Protein AF-A0A836VN49-F1 (afdb_monomer_lite)

Foldseek 3Di:
DVVVVVVVVVVVVVVVVVLVVQADDLVVQLQVQLQVQLQVLLVLLAVVLVVPNQVVQVVCCVPQPQQHRDRRNSNSSSNVRSVVSNVVSNVVSVVSSVVSVVD

Radius of gyration: 21.81 Å; chains: 1; bounding box: 45×18×66 Å

Secondary structure (DSSP, 8-state):
-HHHHHHHHHHHHHHHHHHHHHS--HHHHHHHHHHHHHHHHHHHHHHHTTTSSHHHHHHHHTTSTT--SSHHHHHHHHHHHHHHHHHHHHHHHHHHHHHHHH-

pLDDT: mean 87.88, std 12.42, range [57.75, 97.81]

Structure (mmCIF, N/CA/C/O backbone):
data_AF-A0A836VN49-F1
#
_entry.id   AF-A0A836VN49-F1
#
loop_
_atom_site.group_PDB
_atom_site.id
_atom_site.type_symbol
_atom_site.label_atom_id
_atom_site.label_alt_id
_atom_site.label_comp_id
_atom_site.label_asym_id
_atom_site.label_entity_id
_atom_site.label_seq_id
_atom_site.pdbx_PDB_ins_code
_atom_site.Cartn_x
_atom_site.Cartn_y
_atom_site.Cartn_z
_atom_site.occupancy
_atom_site.B_iso_or_equiv
_atom_site.auth_seq_id
_atom_site.auth_comp_id
_atom_site.auth_asym_id
_atom_site.auth_atom_id
_atom_site.pdbx_PDB_model_num
ATOM 1 N N . MET A 1 1 ? -25.197 2.198 50.283 1.00 57.75 1 MET A N 1
ATOM 2 C CA . MET A 1 1 ? -25.938 2.231 49.000 1.00 57.75 1 MET A CA 1
ATOM 3 C C . MET A 1 1 ? -25.270 3.125 47.944 1.00 57.75 1 MET A C 1
ATOM 5 O O . MET A 1 1 ? -25.253 2.730 46.791 1.00 57.75 1 MET A O 1
ATOM 9 N N . SER A 1 2 ? -24.642 4.255 48.312 1.00 61.38 2 SER A N 1
ATOM 10 C CA . SER A 1 2 ? -23.917 5.147 47.372 1.00 61.38 2 SER A CA 1
ATOM 11 C C . SER A 1 2 ? -22.610 4.562 46.780 1.00 61.38 2 SER A C 1
ATOM 13 O O . SER A 1 2 ? -22.308 4.755 45.607 1.00 61.38 2 SER A O 1
ATOM 15 N N . SER A 1 3 ? -21.857 3.763 47.544 1.00 58.12 3 SER A N 1
ATOM 16 C CA . SER A 1 3 ? -20.536 3.239 47.143 1.00 58.12 3 SER A CA 1
ATOM 17 C C . SER A 1 3 ? -20.554 2.128 46.075 1.00 58.12 3 SER A C 1
ATOM 19 O O . SER A 1 3 ? -19.618 2.030 45.287 1.00 58.12 3 SER A O 1
ATOM 21 N N . ILE A 1 4 ? -21.619 1.322 45.993 1.00 61.59 4 ILE A N 1
ATOM 22 C CA . ILE A 1 4 ? -21.782 0.259 44.975 1.00 61.59 4 ILE A CA 1
ATOM 23 C C . ILE A 1 4 ? -22.166 0.838 43.602 1.00 61.59 4 ILE A C 1
ATOM 25 O O . ILE A 1 4 ? -21.702 0.351 42.575 1.00 61.59 4 ILE A O 1
ATOM 29 N N . LEU A 1 5 ? -22.952 1.920 43.581 1.00 60.88 5 LEU A N 1
ATOM 30 C CA . LEU A 1 5 ? -23.278 2.667 42.359 1.00 60.88 5 LEU A CA 1
ATOM 31 C C . LEU A 1 5 ? -22.044 3.364 41.765 1.00 60.88 5 LEU A C 1
ATOM 33 O O . LEU A 1 5 ? -21.887 3.410 40.547 1.00 60.88 5 LEU A O 1
ATOM 37 N N . LEU A 1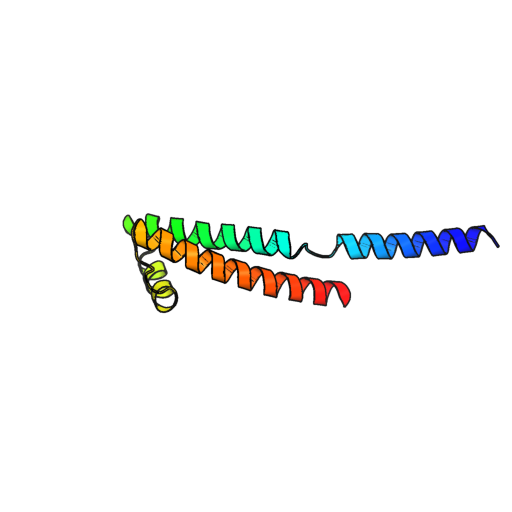 6 ? -21.149 3.865 42.622 1.00 62.94 6 LEU A N 1
ATOM 38 C CA . LEU A 1 6 ? -19.867 4.439 42.209 1.00 62.94 6 LEU A CA 1
ATOM 39 C C . LEU A 1 6 ? -18.956 3.393 41.553 1.00 62.94 6 LEU A C 1
ATOM 41 O O . LEU A 1 6 ? -18.443 3.648 40.469 1.00 62.94 6 LEU A O 1
ATOM 45 N N . LEU A 1 7 ? -18.810 2.205 42.150 1.00 62.16 7 LEU A N 1
ATOM 46 C CA . LEU A 1 7 ? -17.995 1.123 41.579 1.00 62.16 7 LEU A CA 1
ATOM 47 C C . LEU A 1 7 ? -18.556 0.610 40.242 1.00 62.16 7 LEU A C 1
ATOM 49 O O . LEU A 1 7 ? -17.802 0.468 39.284 1.00 62.16 7 LEU A O 1
ATOM 53 N N . GLY A 1 8 ? -19.879 0.441 40.131 1.00 69.69 8 GLY A N 1
ATOM 54 C CA . GLY A 1 8 ? -20.520 0.036 38.873 1.00 69.69 8 GLY A CA 1
ATOM 55 C C . GLY A 1 8 ? -20.319 1.039 37.727 1.00 69.69 8 GLY A C 1
ATOM 56 O O . GLY A 1 8 ? -20.088 0.635 36.587 1.00 69.69 8 GLY A O 1
AT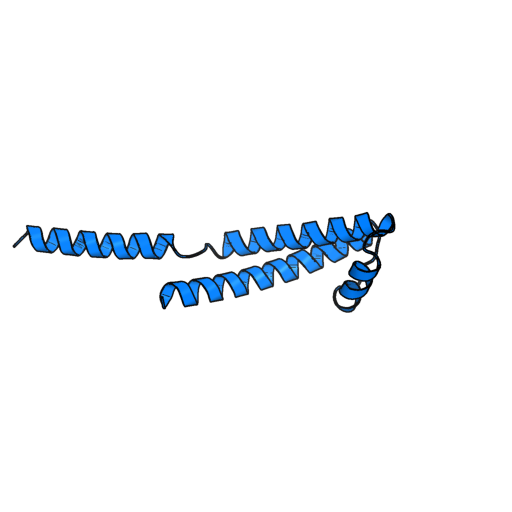OM 57 N N . ASN A 1 9 ? -20.340 2.345 38.022 1.00 72.00 9 ASN A N 1
ATOM 58 C CA . ASN A 1 9 ? -20.046 3.388 37.033 1.00 72.00 9 ASN A CA 1
ATOM 59 C C . ASN A 1 9 ? -18.570 3.402 36.612 1.00 72.00 9 ASN A C 1
ATOM 61 O O . ASN A 1 9 ? -18.271 3.658 35.445 1.00 72.00 9 ASN A O 1
ATOM 65 N N . ILE A 1 10 ? -17.650 3.112 37.535 1.00 72.00 10 ILE A N 1
ATOM 66 C CA . ILE A 1 10 ? -16.212 3.069 37.246 1.00 72.00 10 ILE A CA 1
ATOM 67 C C . ILE A 1 10 ? -15.876 1.858 36.366 1.00 72.00 10 ILE A C 1
ATOM 69 O O . ILE A 1 10 ? -15.188 2.031 35.363 1.00 72.00 10 ILE A O 1
ATOM 73 N N . ASP A 1 11 ? -16.415 0.670 36.656 1.00 75.06 11 ASP A N 1
ATOM 74 C CA . ASP A 1 11 ? -16.206 -0.535 35.836 1.00 75.06 11 ASP A CA 1
ATOM 75 C C . ASP A 1 11 ? -16.801 -0.394 34.427 1.00 75.06 11 ASP A C 1
ATOM 77 O O . ASP A 1 11 ? -16.205 -0.827 33.433 1.00 75.06 11 ASP A O 1
ATOM 81 N N . PHE A 1 12 ? -17.965 0.254 34.319 1.00 74.25 12 PHE A N 1
ATOM 82 C CA . PHE A 1 12 ? -18.580 0.570 33.033 1.00 74.25 12 PHE A CA 1
ATOM 83 C C . PHE A 1 12 ? -17.725 1.555 32.225 1.00 74.25 12 PHE A C 1
ATOM 85 O O . PHE A 1 12 ? -17.402 1.280 31.067 1.00 74.25 12 PHE A O 1
ATOM 92 N N . CYS A 1 13 ? -17.288 2.659 32.841 1.00 63.62 13 CYS A N 1
ATOM 93 C CA . CYS A 1 13 ? -16.362 3.606 32.219 1.00 63.62 13 CYS A CA 1
ATOM 94 C C . CYS A 1 13 ? -15.055 2.925 31.801 1.00 63.62 13 CYS A C 1
ATOM 96 O O . CYS A 1 13 ? -14.594 3.140 30.682 1.00 63.62 13 CYS A O 1
ATOM 98 N N . TYR A 1 14 ? -14.485 2.061 32.642 1.00 70.69 14 TYR A N 1
ATOM 99 C CA . TYR A 1 14 ? -13.245 1.355 32.334 1.00 70.69 14 TYR A CA 1
ATOM 100 C C . TYR A 1 14 ? -13.407 0.432 31.122 1.00 70.69 14 TYR A C 1
ATOM 102 O O . TYR A 1 14 ? -12.572 0.458 30.222 1.00 70.69 14 TYR A O 1
ATOM 110 N N . LYS A 1 15 ? -14.513 -0.320 31.025 1.00 66.25 15 LYS A N 1
ATOM 111 C CA . LYS A 1 15 ? -14.815 -1.145 29.843 1.00 66.25 15 LYS A CA 1
ATOM 112 C C . LYS A 1 15 ? -15.027 -0.317 28.581 1.00 66.25 15 LYS A C 1
ATOM 114 O O . LYS A 1 15 ? -14.531 -0.710 27.530 1.00 66.25 15 LYS A O 1
ATOM 119 N N . VAL A 1 16 ? -15.730 0.813 28.654 1.00 67.19 16 VAL A N 1
ATOM 120 C CA . VAL A 1 16 ? -15.940 1.687 27.486 1.00 67.19 16 VAL A CA 1
ATOM 121 C C . VAL A 1 16 ? -14.618 2.305 27.024 1.00 67.19 16 VAL A C 1
ATOM 123 O O . VAL A 1 16 ? -14.317 2.278 25.831 1.00 67.19 16 VAL A O 1
ATOM 126 N N . ILE A 1 17 ? -13.797 2.796 27.954 1.00 64.75 17 ILE A N 1
ATOM 127 C CA . ILE A 1 17 ? -12.493 3.402 27.656 1.00 64.75 17 ILE A CA 1
ATOM 128 C C . ILE A 1 17 ? -11.518 2.348 27.116 1.00 64.75 17 ILE A C 1
ATOM 130 O O . ILE A 1 17 ? -10.863 2.584 26.102 1.00 64.75 17 ILE A O 1
ATOM 134 N N . ALA A 1 18 ? -11.450 1.165 27.731 1.00 62.84 18 ALA A N 1
ATOM 135 C CA . ALA A 1 18 ? -10.608 0.066 27.263 1.00 62.84 18 ALA A CA 1
ATOM 136 C C . ALA A 1 18 ? -11.038 -0.431 25.875 1.00 62.84 18 ALA A C 1
ATOM 138 O O . ALA A 1 18 ? -10.192 -0.638 25.007 1.00 62.84 18 ALA A O 1
ATOM 139 N N . LYS A 1 19 ? -12.349 -0.541 25.624 1.00 63.00 19 LYS A N 1
ATOM 140 C CA . LYS A 1 19 ? -12.894 -0.924 24.316 1.00 63.00 19 LYS A CA 1
ATOM 141 C C . LYS A 1 19 ? -12.595 0.126 23.244 1.00 63.00 19 LYS A C 1
ATOM 143 O O . LYS A 1 19 ? -12.215 -0.234 22.138 1.00 63.00 19 LYS A O 1
ATOM 148 N N . GLY A 1 20 ? -12.687 1.414 23.580 1.00 61.41 20 GLY A N 1
ATOM 149 C CA . GLY A 1 20 ? -12.268 2.508 22.698 1.00 61.41 20 GLY A CA 1
ATOM 150 C C . GLY A 1 20 ? -10.761 2.521 22.418 1.00 61.41 20 GLY A C 1
ATOM 151 O O . GLY A 1 20 ? -10.351 2.890 21.322 1.00 61.41 20 GLY A O 1
ATOM 152 N N . LYS A 1 21 ? -9.939 2.067 23.373 1.00 60.81 21 LYS A N 1
ATOM 153 C CA . LYS A 1 21 ? -8.474 1.986 23.248 1.00 60.81 21 LYS A CA 1
ATOM 154 C C . LYS A 1 21 ? -7.993 0.821 22.371 1.00 60.81 21 LYS A C 1
ATOM 156 O O . LYS A 1 21 ? -6.903 0.903 21.819 1.00 60.81 21 LYS A O 1
ATOM 161 N N . LEU A 1 22 ? -8.786 -0.244 22.243 1.00 71.50 22 LEU A N 1
ATOM 162 C CA . LEU A 1 22 ? -8.458 -1.432 21.439 1.00 71.50 22 LEU A CA 1
ATOM 163 C C . LEU A 1 22 ? -8.778 -1.274 19.944 1.00 71.50 22 LEU A C 1
ATOM 165 O O . LEU A 1 22 ? -8.230 -2.005 19.125 1.00 71.50 22 LEU A O 1
ATOM 169 N N . MET A 1 23 ? -9.660 -0.345 19.568 1.00 82.81 23 MET A N 1
ATOM 170 C CA . MET A 1 23 ? -10.088 -0.181 18.177 1.00 82.81 23 MET A CA 1
ATOM 171 C C . MET A 1 23 ? -9.063 0.608 17.358 1.00 82.81 23 MET A C 1
ATOM 173 O O . MET A 1 23 ? -8.608 1.680 17.755 1.00 82.81 23 MET A O 1
ATOM 177 N N . VAL A 1 24 ? -8.751 0.112 16.163 1.00 89.81 24 VAL A N 1
ATOM 178 C CA . VAL A 1 24 ? -7.858 0.803 15.232 1.00 89.81 24 VAL A CA 1
ATOM 179 C C . VAL A 1 24 ? -8.586 1.985 14.598 1.00 89.81 24 VAL A C 1
ATOM 181 O O . VAL A 1 24 ? -9.732 1.880 14.145 1.00 89.81 24 VAL A O 1
ATOM 184 N N . ASN A 1 25 ? -7.894 3.123 14.515 1.00 93.31 25 ASN A N 1
ATOM 185 C CA . ASN A 1 25 ? -8.370 4.273 13.762 1.00 93.31 25 ASN A CA 1
ATOM 186 C C . ASN A 1 25 ? -8.258 3.988 12.259 1.00 93.31 25 ASN A C 1
ATOM 188 O O . ASN A 1 25 ? -7.180 4.070 11.674 1.00 93.31 25 ASN A O 1
ATOM 192 N N . ILE A 1 26 ? -9.401 3.690 11.641 1.00 94.12 26 ILE A N 1
ATOM 193 C CA . ILE A 1 26 ? -9.499 3.326 10.224 1.00 94.12 26 ILE A CA 1
ATOM 194 C C . ILE A 1 26 ? -8.910 4.416 9.322 1.00 94.12 26 ILE A C 1
ATOM 196 O O . ILE A 1 26 ? -8.216 4.097 8.367 1.00 94.12 26 ILE A O 1
ATOM 200 N N . ARG A 1 27 ? -9.130 5.704 9.624 1.00 94.00 27 ARG A N 1
ATOM 201 C CA . ARG A 1 27 ? -8.632 6.801 8.775 1.00 94.00 27 ARG A CA 1
ATOM 202 C C . ARG A 1 27 ? -7.110 6.859 8.776 1.00 94.00 27 ARG A C 1
ATOM 204 O O . ARG A 1 27 ? -6.505 6.960 7.715 1.00 94.00 27 ARG A O 1
ATOM 211 N N . ALA A 1 28 ? -6.509 6.773 9.964 1.00 95.62 28 ALA A N 1
ATOM 212 C CA . ALA A 1 28 ? -5.058 6.750 10.100 1.00 95.62 28 ALA A CA 1
ATOM 213 C C . ALA A 1 28 ? -4.468 5.526 9.388 1.00 95.62 28 ALA A C 1
ATOM 215 O O . ALA A 1 28 ? -3.537 5.669 8.606 1.00 95.62 28 ALA A O 1
ATOM 216 N N . LEU A 1 29 ? -5.073 4.350 9.582 1.00 95.81 29 LEU A N 1
ATOM 217 C CA . LEU A 1 29 ? -4.635 3.105 8.956 1.00 95.81 29 LEU A CA 1
ATOM 218 C C . LEU A 1 29 ? -4.696 3.159 7.420 1.00 95.81 29 LEU A C 1
ATOM 220 O O . LEU A 1 29 ? -3.729 2.785 6.763 1.00 95.81 29 LEU A O 1
ATOM 224 N N . VAL A 1 30 ? -5.804 3.649 6.854 1.00 97.62 30 VAL A N 1
ATOM 225 C CA . VAL A 1 30 ? -5.987 3.806 5.400 1.00 97.62 30 VAL A CA 1
ATOM 226 C C . VAL A 1 30 ? -4.910 4.710 4.812 1.00 97.62 30 VAL A C 1
ATOM 228 O O . VAL A 1 30 ? -4.288 4.350 3.818 1.00 97.62 30 VAL A O 1
ATOM 231 N N . ILE A 1 31 ? -4.659 5.864 5.436 1.00 97.25 31 ILE A N 1
ATOM 232 C CA . ILE A 1 31 ? -3.658 6.823 4.953 1.00 97.25 31 ILE A CA 1
ATOM 233 C C . ILE A 1 31 ? -2.250 6.229 5.066 1.00 97.25 31 ILE A C 1
ATOM 235 O O . ILE A 1 31 ? -1.471 6.320 4.121 1.00 97.25 31 ILE A O 1
ATOM 239 N N . SER A 1 32 ? -1.924 5.586 6.191 1.00 97.19 32 SER A N 1
ATOM 240 C CA . SER A 1 32 ? -0.616 4.959 6.387 1.00 97.19 32 SER A CA 1
ATOM 241 C C . SER A 1 32 ? -0.349 3.844 5.376 1.00 97.19 32 SER A C 1
ATOM 243 O O . SER A 1 32 ? 0.741 3.807 4.810 1.00 97.19 32 SER A O 1
ATOM 245 N N . LEU A 1 33 ? -1.325 2.969 5.109 1.00 97.12 33 LEU A N 1
ATOM 246 C CA . LEU A 1 33 ? -1.164 1.881 4.140 1.00 97.12 33 LEU A CA 1
ATOM 247 C C . LEU A 1 33 ? -1.143 2.378 2.694 1.00 97.12 33 LEU A C 1
ATOM 249 O O . LEU A 1 33 ? -0.314 1.909 1.921 1.00 97.12 33 LEU A O 1
ATOM 253 N N . ALA A 1 34 ? -1.968 3.365 2.339 1.00 97.25 34 ALA A N 1
ATOM 254 C CA . ALA A 1 34 ? -1.909 3.993 1.021 1.00 97.25 34 ALA A CA 1
ATOM 255 C C . ALA A 1 34 ? -0.521 4.599 0.750 1.00 97.25 34 ALA A C 1
ATOM 257 O O . ALA A 1 34 ? 0.074 4.356 -0.297 1.00 97.25 34 ALA A O 1
ATOM 258 N N . ILE A 1 35 ? 0.035 5.343 1.713 1.00 97.81 35 ILE A N 1
ATOM 259 C CA . ILE A 1 35 ? 1.366 5.946 1.564 1.00 97.81 35 ILE A CA 1
ATOM 260 C C . ILE A 1 35 ? 2.448 4.867 1.508 1.00 97.81 35 ILE A C 1
ATOM 262 O O . ILE A 1 35 ? 3.316 4.935 0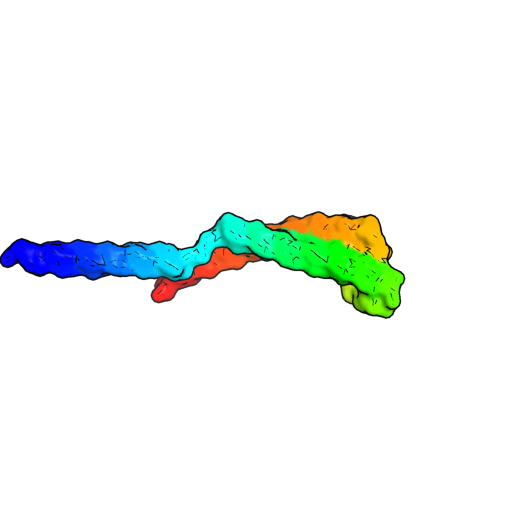.643 1.00 97.81 35 ILE A O 1
ATOM 266 N N . LEU A 1 36 ? 2.406 3.873 2.399 1.00 97.75 36 LEU A N 1
ATOM 267 C CA . LEU A 1 36 ? 3.420 2.821 2.458 1.00 97.75 36 LEU A CA 1
ATOM 268 C C . LEU A 1 36 ? 3.448 1.991 1.168 1.00 97.75 36 LEU A C 1
ATOM 270 O O . LEU A 1 36 ? 4.509 1.835 0.564 1.00 97.75 36 LEU A O 1
ATOM 274 N N . CYS A 1 37 ? 2.288 1.500 0.722 1.00 96.62 37 CYS A N 1
ATOM 275 C CA . CYS A 1 37 ? 2.175 0.712 -0.503 1.00 96.62 37 CYS A CA 1
ATOM 276 C C . CYS A 1 37 ? 2.511 1.558 -1.736 1.00 96.62 37 CYS A C 1
ATOM 278 O O . CYS A 1 37 ? 3.325 1.133 -2.555 1.00 96.62 37 CYS A O 1
ATOM 280 N N . GLY A 1 38 ? 1.987 2.781 -1.841 1.00 96.94 38 GLY A N 1
ATOM 281 C CA . GLY A 1 38 ? 2.312 3.681 -2.948 1.00 96.94 38 GLY A CA 1
ATOM 282 C C . GLY A 1 38 ? 3.806 4.001 -3.028 1.00 96.94 38 GLY A C 1
ATOM 283 O O . GLY A 1 38 ? 4.423 3.828 -4.077 1.00 96.94 38 GLY A O 1
ATOM 284 N N . ALA A 1 39 ? 4.431 4.378 -1.911 1.00 97.50 39 ALA A N 1
ATOM 285 C CA . ALA A 1 39 ? 5.868 4.639 -1.865 1.00 97.50 39 ALA A CA 1
ATOM 286 C C . ALA A 1 39 ? 6.682 3.396 -2.252 1.00 97.50 39 ALA A C 1
ATOM 288 O O . ALA A 1 39 ? 7.622 3.501 -3.038 1.00 97.50 39 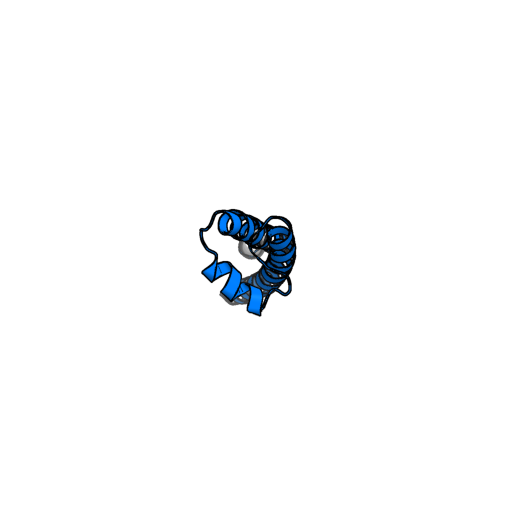ALA A O 1
ATOM 289 N N . SER A 1 40 ? 6.295 2.214 -1.760 1.00 96.00 40 SER A N 1
ATOM 290 C CA . SER A 1 40 ? 6.986 0.964 -2.090 1.00 96.00 40 SER A CA 1
ATOM 291 C C . SER A 1 40 ? 6.980 0.666 -3.595 1.00 96.00 40 SER A C 1
ATOM 293 O O . SER A 1 40 ? 8.012 0.276 -4.135 1.00 96.00 40 SER A O 1
ATOM 295 N N . MET A 1 41 ? 5.873 0.942 -4.296 1.00 95.88 41 MET A N 1
ATOM 296 C CA . MET A 1 41 ? 5.754 0.721 -5.743 1.00 95.88 41 MET A CA 1
ATOM 297 C C . MET A 1 41 ? 6.559 1.730 -6.566 1.00 95.88 41 MET A C 1
ATOM 299 O O . MET A 1 41 ? 7.125 1.360 -7.599 1.00 95.88 41 MET A O 1
ATOM 303 N N . ILE A 1 42 ? 6.671 2.977 -6.089 1.00 96.44 42 ILE A N 1
ATOM 304 C CA . ILE A 1 42 ? 7.555 3.991 -6.685 1.00 96.44 42 ILE A CA 1
ATOM 305 C C . ILE A 1 42 ? 9.004 3.522 -6.604 1.00 96.44 42 ILE A C 1
ATOM 307 O O . ILE A 1 42 ? 9.684 3.447 -7.628 1.00 96.44 42 ILE A O 1
ATOM 311 N N . PHE A 1 43 ? 9.463 3.161 -5.401 1.00 96.19 43 PHE A N 1
ATOM 312 C CA . PHE A 1 43 ? 10.834 2.700 -5.203 1.00 96.19 43 PHE A CA 1
ATOM 313 C C . PHE A 1 43 ? 11.123 1.434 -6.002 1.00 96.19 43 PHE A C 1
ATOM 315 O O . PHE A 1 43 ? 12.164 1.361 -6.646 1.00 96.19 43 PHE A O 1
ATOM 322 N N . LEU A 1 44 ? 10.199 0.474 -6.030 1.00 95.38 44 LEU A N 1
ATOM 323 C CA . LEU A 1 44 ? 10.373 -0.755 -6.795 1.00 95.38 44 LEU A CA 1
ATOM 324 C C . LEU A 1 44 ? 10.486 -0.479 -8.304 1.00 95.38 44 LEU A C 1
ATOM 326 O O . LEU A 1 44 ? 11.380 -1.016 -8.950 1.00 95.38 44 LEU A O 1
ATOM 330 N N . GLY A 1 45 ? 9.663 0.422 -8.853 1.00 94.94 45 GLY A N 1
ATOM 331 C CA . GLY A 1 45 ? 9.744 0.814 -10.265 1.00 94.94 45 GLY A CA 1
ATOM 332 C C . GLY A 1 45 ? 11.050 1.537 -10.611 1.00 94.94 45 GLY A C 1
ATOM 333 O O . GLY A 1 45 ? 11.613 1.341 -11.688 1.00 94.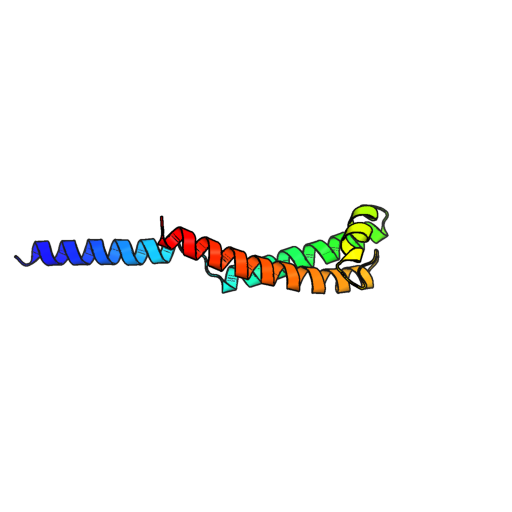94 45 GLY A O 1
ATOM 334 N N . TRP A 1 46 ? 11.576 2.348 -9.689 1.00 95.94 46 TRP A N 1
ATOM 335 C CA . TRP A 1 46 ? 12.847 3.052 -9.878 1.00 95.94 46 TRP A CA 1
ATOM 336 C C . TRP A 1 46 ? 14.057 2.135 -9.733 1.00 95.94 46 TRP A C 1
ATOM 338 O O . TRP A 1 46 ? 14.987 2.240 -10.524 1.00 95.94 46 TRP A O 1
ATOM 348 N N . ILE A 1 47 ? 14.048 1.223 -8.762 1.00 95.75 47 ILE A N 1
ATOM 349 C CA . ILE A 1 47 ? 15.128 0.249 -8.576 1.00 95.75 47 ILE A CA 1
ATOM 350 C C . ILE A 1 47 ? 15.154 -0.741 -9.751 1.00 95.75 47 ILE A C 1
ATOM 352 O O . ILE A 1 47 ? 16.234 -1.062 -10.248 1.00 95.75 47 ILE A O 1
ATOM 356 N N . ALA A 1 48 ? 13.988 -1.134 -10.274 1.00 94.81 48 ALA A N 1
ATOM 357 C CA . ALA A 1 48 ? 13.893 -1.956 -11.481 1.00 94.81 48 ALA A CA 1
ATOM 358 C C . ALA A 1 48 ? 14.536 -1.299 -12.704 1.00 94.81 48 ALA A C 1
ATOM 360 O O . ALA A 1 48 ? 15.086 -2.002 -13.545 1.00 94.81 48 ALA A O 1
ATOM 361 N N . ALA A 1 49 ? 14.574 0.036 -12.770 1.00 92.62 49 ALA A N 1
ATOM 362 C CA . ALA A 1 49 ? 15.287 0.746 -13.832 1.00 92.62 49 ALA A CA 1
ATOM 363 C C . ALA A 1 49 ? 16.810 0.504 -13.813 1.00 92.62 49 ALA A C 1
ATOM 365 O O . ALA A 1 49 ? 17.468 0.670 -14.836 1.00 92.62 49 ALA A O 1
ATOM 366 N N . TYR A 1 50 ? 17.368 0.105 -12.665 1.00 93.69 50 TYR A N 1
ATOM 367 C CA . TYR A 1 50 ? 18.778 -0.259 -12.496 1.00 93.69 50 TYR A CA 1
ATOM 368 C C . TYR A 1 50 ? 19.019 -1.777 -12.591 1.00 93.69 50 TYR A C 1
ATOM 370 O O . TYR A 1 50 ? 20.108 -2.245 -12.263 1.00 93.69 50 TYR A O 1
ATOM 378 N N . GLY A 1 51 ? 18.022 -2.550 -13.041 1.00 91.06 51 GLY A N 1
ATOM 379 C CA . GLY A 1 51 ? 18.150 -3.986 -13.302 1.00 91.06 51 GLY A CA 1
ATOM 380 C C . GLY A 1 51 ? 17.840 -4.900 -12.113 1.00 91.06 51 GLY A C 1
ATOM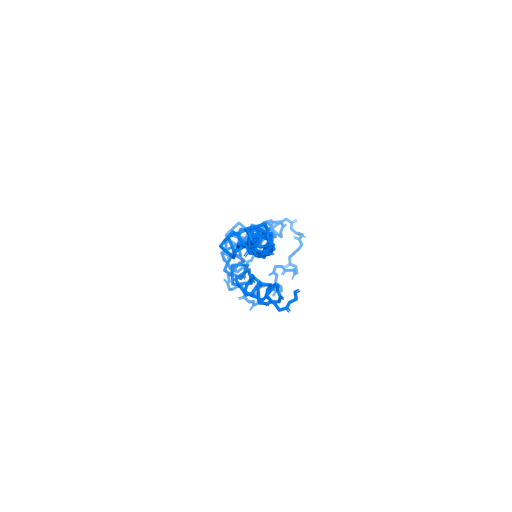 381 O O . GLY A 1 51 ? 18.177 -6.080 -12.159 1.00 91.06 51 GLY A O 1
ATOM 382 N N . TRP A 1 52 ? 17.211 -4.398 -11.042 1.00 94.00 52 TRP A N 1
ATOM 383 C CA . TRP A 1 52 ? 16.810 -5.225 -9.896 1.00 94.00 52 TRP A CA 1
ATOM 384 C C . TRP A 1 52 ? 15.298 -5.201 -9.663 1.00 94.00 52 TRP A C 1
ATOM 386 O O . TRP A 1 52 ? 14.712 -4.143 -9.461 1.00 94.00 52 TRP A O 1
ATOM 396 N N . GLY A 1 53 ? 14.665 -6.376 -9.633 1.00 91.06 53 GLY A N 1
ATOM 397 C CA . GLY A 1 53 ? 13.221 -6.497 -9.390 1.00 91.06 53 GLY A CA 1
ATOM 398 C C . GLY A 1 53 ? 12.348 -6.302 -10.634 1.00 91.06 53 GLY A C 1
ATOM 399 O O . GLY A 1 53 ? 11.140 -6.121 -10.503 1.00 91.06 53 GLY A O 1
ATOM 400 N N . GLU A 1 54 ? 12.933 -6.366 -11.832 1.00 93.31 54 GLU A N 1
ATOM 401 C CA . GLU A 1 54 ? 12.218 -6.206 -13.104 1.00 93.31 54 GLU A CA 1
ATOM 402 C C . GLU A 1 54 ? 11.104 -7.250 -13.281 1.00 93.31 54 GLU A C 1
ATOM 404 O O . GLU A 1 54 ? 9.976 -6.894 -13.612 1.00 93.31 54 GLU A O 1
ATOM 409 N N . ASP A 1 55 ? 11.366 -8.513 -12.932 1.00 95.12 55 ASP A N 1
ATOM 410 C CA . ASP A 1 55 ? 10.358 -9.583 -12.956 1.00 95.12 55 ASP A CA 1
ATOM 411 C C . ASP A 1 55 ? 9.169 -9.295 -12.028 1.00 95.12 55 ASP A C 1
ATOM 413 O O . ASP A 1 55 ? 8.023 -9.599 -12.361 1.00 95.12 55 ASP A O 1
ATOM 417 N N . ILE A 1 56 ? 9.421 -8.666 -10.875 1.00 93.94 56 ILE A N 1
ATOM 418 C CA . ILE A 1 56 ? 8.367 -8.289 -9.925 1.00 93.94 56 ILE A CA 1
ATOM 419 C C . ILE A 1 56 ? 7.517 -7.166 -10.523 1.00 93.94 56 ILE A C 1
ATOM 421 O O . ILE A 1 56 ? 6.290 -7.241 -10.501 1.00 93.94 56 ILE A O 1
ATOM 425 N N . VAL A 1 57 ? 8.158 -6.146 -11.099 1.00 94.69 57 VAL A N 1
ATOM 426 C CA . VAL A 1 57 ? 7.462 -5.046 -11.777 1.00 94.69 57 VAL A CA 1
ATOM 427 C C . VAL A 1 57 ? 6.626 -5.565 -12.947 1.00 94.69 57 VAL A C 1
ATOM 429 O O . VAL A 1 57 ? 5.474 -5.162 -13.086 1.00 94.69 57 VAL A O 1
ATOM 432 N N . ASN A 1 58 ? 7.155 -6.509 -13.726 1.00 93.75 58 ASN A N 1
ATOM 433 C CA . ASN A 1 58 ? 6.454 -7.137 -14.847 1.00 93.75 58 ASN A CA 1
ATOM 434 C C . ASN A 1 58 ? 5.268 -8.004 -14.400 1.00 93.75 58 ASN A C 1
ATOM 436 O O . ASN A 1 58 ? 4.232 -8.030 -15.060 1.00 93.75 58 ASN A O 1
ATOM 440 N N . ALA A 1 59 ? 5.377 -8.696 -13.265 1.00 95.62 59 ALA A N 1
ATOM 441 C CA . ALA A 1 59 ? 4.245 -9.422 -12.700 1.00 95.62 59 ALA A CA 1
ATOM 442 C C . ALA A 1 59 ? 3.137 -8.456 -12.248 1.00 95.62 59 ALA A C 1
ATOM 444 O O . ALA A 1 59 ? 1.963 -8.664 -12.555 1.00 95.62 59 ALA A O 1
ATOM 445 N N . ILE A 1 60 ? 3.504 -7.370 -11.561 1.00 94.69 60 ILE A N 1
ATOM 446 C CA . ILE A 1 60 ? 2.554 -6.372 -11.050 1.00 94.69 60 ILE A CA 1
ATOM 447 C C . ILE A 1 60 ? 1.923 -5.561 -12.190 1.00 94.69 60 ILE A C 1
ATOM 449 O O . ILE A 1 60 ? 0.741 -5.226 -12.112 1.00 94.69 60 ILE A O 1
ATOM 453 N N . SER A 1 61 ? 2.655 -5.281 -13.272 1.00 93.75 61 SER A N 1
ATOM 454 C CA . SER A 1 61 ? 2.147 -4.514 -14.419 1.00 93.75 61 SER A CA 1
ATOM 455 C C . SER A 1 61 ? 0.989 -5.194 -15.154 1.00 93.75 61 SER A C 1
ATOM 457 O O . SER A 1 61 ? 0.213 -4.515 -15.826 1.00 93.75 61 SER A O 1
ATOM 459 N N . SER A 1 62 ? 0.798 -6.506 -14.960 1.00 94.25 62 SER A N 1
ATOM 460 C CA . SER A 1 62 ? -0.395 -7.225 -15.431 1.00 94.25 62 SER A CA 1
ATOM 461 C C . SER A 1 62 ? -1.700 -6.712 -14.802 1.00 94.25 62 SER A C 1
ATOM 463 O O . SER A 1 62 ? -2.763 -6.826 -15.410 1.00 94.25 62 SER A O 1
ATOM 465 N N . VAL A 1 63 ? -1.616 -6.121 -13.606 1.00 93.75 63 VAL A N 1
ATOM 466 C CA . VAL A 1 63 ? -2.744 -5.528 -12.874 1.00 93.75 63 VAL A CA 1
ATOM 467 C C . VAL A 1 63 ? -2.643 -4.002 -12.878 1.00 93.75 63 VAL A C 1
ATOM 469 O O . VAL A 1 63 ? -3.644 -3.309 -13.056 1.00 93.75 63 VAL A O 1
ATOM 472 N N . TYR A 1 64 ? -1.438 -3.460 -12.690 1.00 93.25 64 TYR A N 1
ATOM 473 C CA . TYR A 1 64 ? -1.194 -2.021 -12.629 1.00 93.25 64 TYR A CA 1
ATOM 474 C C . TYR A 1 64 ? -0.887 -1.495 -14.028 1.00 93.25 64 TYR A C 1
ATOM 476 O O . TYR A 1 64 ? 0.262 -1.446 -14.470 1.00 93.25 64 TYR A O 1
ATOM 484 N N . ILE A 1 65 ? -1.941 -1.089 -14.732 1.00 93.81 65 ILE A N 1
ATOM 485 C CA . ILE A 1 65 ? -1.849 -0.602 -16.109 1.00 93.81 65 ILE A CA 1
ATOM 486 C C . ILE A 1 65 ? -0.926 0.622 -16.161 1.00 93.81 65 ILE A C 1
ATOM 488 O O . ILE A 1 65 ? -1.162 1.622 -15.478 1.00 93.81 65 ILE A O 1
ATOM 492 N N . GLY A 1 66 ? 0.116 0.537 -16.993 1.00 89.94 66 GLY A N 1
ATOM 493 C CA . GLY A 1 66 ? 1.131 1.582 -17.145 1.00 89.94 66 GLY A CA 1
ATOM 494 C C . GLY A 1 66 ? 2.268 1.518 -16.121 1.00 89.94 66 GLY A C 1
ATOM 495 O O . GLY A 1 66 ? 3.132 2.392 -16.133 1.00 89.94 66 GLY A O 1
ATOM 496 N N . TYR A 1 67 ? 2.296 0.501 -15.252 1.00 93.38 67 TYR A N 1
ATOM 497 C CA . TYR A 1 67 ? 3.451 0.239 -14.405 1.00 93.38 67 TYR A CA 1
ATOM 498 C C . TYR A 1 67 ? 4.579 -0.380 -15.226 1.00 93.38 67 TYR A C 1
ATOM 500 O O . TYR A 1 67 ? 4.398 -1.384 -15.912 1.00 93.38 67 TYR A O 1
ATOM 508 N N . SER A 1 68 ? 5.753 0.233 -15.162 1.00 93.56 68 SER A N 1
ATOM 509 C CA . SER A 1 68 ? 6.954 -0.244 -15.835 1.00 93.56 68 SER A CA 1
ATOM 510 C C . SER A 1 68 ? 8.188 0.152 -15.028 1.00 93.56 68 SER A C 1
ATOM 512 O O . SER A 1 68 ? 8.114 1.071 -14.200 1.00 93.56 68 SER A O 1
ATOM 514 N N . PRO A 1 69 ? 9.345 -0.476 -15.286 1.00 94.44 69 PRO A N 1
ATOM 515 C CA . PRO A 1 69 ? 10.614 0.034 -14.792 1.00 94.44 69 PRO A CA 1
ATOM 516 C C . PRO A 1 69 ? 10.837 1.472 -15.284 1.00 94.44 69 PRO A C 1
ATOM 518 O O . PRO A 1 69 ? 10.504 1.811 -16.424 1.00 94.44 69 PRO A O 1
ATOM 521 N N . GLY A 1 70 ? 11.381 2.332 -14.424 1.00 93.06 70 GLY A N 1
ATOM 522 C CA . GLY A 1 70 ? 11.690 3.728 -14.745 1.00 93.06 70 GLY A CA 1
ATOM 523 C C . GLY A 1 70 ? 10.922 4.756 -13.917 1.00 93.06 70 GLY A C 1
ATOM 524 O O . GLY A 1 70 ? 10.060 4.432 -13.102 1.00 93.06 70 GLY A O 1
ATOM 525 N N . PHE A 1 71 ? 11.246 6.036 -14.130 1.00 92.06 71 PHE A N 1
ATOM 526 C CA . PHE A 1 71 ? 10.732 7.134 -13.305 1.00 92.06 71 PHE A CA 1
ATOM 527 C C . PHE A 1 71 ? 9.206 7.294 -13.402 1.00 92.06 71 PHE A C 1
ATOM 529 O O . PHE A 1 71 ? 8.517 7.267 -12.381 1.00 92.06 71 PHE A O 1
ATOM 536 N N . LEU A 1 72 ? 8.683 7.411 -14.631 1.00 93.44 72 LEU A N 1
ATOM 537 C CA . LEU A 1 72 ? 7.248 7.570 -14.899 1.00 93.44 72 LEU A CA 1
ATOM 538 C C . LEU A 1 72 ? 6.451 6.320 -14.518 1.00 93.44 72 LEU A C 1
ATOM 540 O O . LEU A 1 72 ? 5.405 6.439 -13.884 1.00 93.44 72 LEU A O 1
ATOM 544 N N . GLY A 1 73 ? 6.976 5.136 -14.850 1.00 91.38 73 GLY A N 1
ATOM 545 C CA . GLY A 1 73 ? 6.369 3.867 -14.463 1.00 91.38 73 GLY A CA 1
ATOM 546 C C . GLY A 1 73 ? 6.260 3.745 -12.943 1.00 91.38 73 GLY A C 1
ATOM 547 O O . GLY A 1 73 ? 5.177 3.471 -12.437 1.00 91.38 73 GLY A O 1
ATOM 548 N N . GLY A 1 74 ? 7.316 4.091 -12.199 1.00 93.31 74 GLY A N 1
ATOM 549 C CA . GLY A 1 74 ? 7.291 4.162 -10.735 1.00 93.31 74 GLY A CA 1
ATOM 550 C C . GLY A 1 74 ? 6.174 5.053 -10.181 1.00 93.31 74 GLY A C 1
ATOM 551 O O . GLY A 1 74 ? 5.454 4.627 -9.283 1.00 93.31 74 GLY A O 1
ATOM 552 N N . LEU A 1 75 ? 5.963 6.252 -10.737 1.00 96.25 75 LEU A N 1
ATOM 553 C CA . LEU A 1 75 ? 4.881 7.149 -10.296 1.00 96.25 75 LEU A CA 1
ATOM 554 C C . LEU A 1 75 ? 3.484 6.567 -10.558 1.00 96.25 75 LEU A C 1
ATOM 556 O O . LEU A 1 75 ? 2.613 6.660 -9.692 1.00 96.25 75 LEU A O 1
ATOM 560 N N . ILE A 1 76 ? 3.278 5.936 -11.718 1.00 95.56 76 ILE A N 1
ATOM 561 C CA . ILE A 1 76 ? 2.014 5.263 -12.059 1.00 95.56 76 ILE A CA 1
ATOM 562 C C . ILE A 1 76 ? 1.771 4.084 -11.109 1.00 95.56 76 ILE A C 1
ATOM 564 O O . ILE A 1 76 ? 0.682 3.951 -10.550 1.00 95.56 76 ILE A O 1
ATOM 568 N N . GLY A 1 77 ? 2.801 3.274 -10.858 1.00 94.62 77 GLY A N 1
ATOM 569 C CA . GLY A 1 77 ? 2.749 2.187 -9.881 1.00 94.62 77 GLY A CA 1
ATOM 570 C C . GLY A 1 77 ? 2.469 2.683 -8.467 1.00 94.62 77 GLY A C 1
ATOM 571 O O . GLY A 1 77 ? 1.709 2.058 -7.737 1.00 94.62 77 GLY A O 1
ATOM 572 N N . GLY A 1 78 ? 3.018 3.838 -8.092 1.00 96.06 78 GLY A N 1
ATOM 573 C CA . GLY A 1 78 ? 2.743 4.490 -6.817 1.00 96.06 78 GLY A CA 1
ATOM 574 C C . GLY A 1 78 ? 1.288 4.890 -6.640 1.00 96.06 78 GLY A C 1
ATOM 575 O O . GLY A 1 78 ? 0.721 4.689 -5.568 1.00 96.06 78 GLY A O 1
ATOM 576 N N . PHE A 1 79 ? 0.665 5.417 -7.693 1.00 97.00 79 PHE A N 1
ATOM 577 C CA . PHE A 1 79 ? -0.751 5.764 -7.668 1.00 97.00 79 PHE A CA 1
ATOM 578 C C . PHE A 1 79 ? -1.629 4.520 -7.488 1.00 97.00 79 PHE A C 1
ATOM 580 O O . PHE A 1 79 ? -2.479 4.491 -6.598 1.00 97.00 79 PHE A O 1
ATOM 587 N N . TRP A 1 80 ? -1.373 3.463 -8.264 1.00 96.88 80 TRP A N 1
ATOM 588 C CA . TRP A 1 80 ? -2.074 2.185 -8.117 1.00 96.88 80 TRP A CA 1
ATOM 589 C C . TRP A 1 80 ? -1.843 1.540 -6.746 1.00 96.88 80 TRP A C 1
ATOM 591 O O . TRP A 1 80 ? -2.801 1.129 -6.095 1.00 96.88 80 TRP A O 1
ATOM 601 N N . GLY A 1 81 ? -0.599 1.533 -6.261 1.00 95.88 81 GLY A N 1
ATOM 602 C CA . GLY A 1 81 ? -0.239 1.008 -4.945 1.00 95.88 81 GLY A CA 1
ATOM 603 C C . GLY A 1 81 ? -0.882 1.784 -3.799 1.00 95.88 81 GLY A C 1
ATOM 604 O O . GLY A 1 81 ? -1.257 1.191 -2.790 1.00 95.88 81 GLY A O 1
ATOM 605 N N . ALA A 1 82 ? -1.065 3.097 -3.947 1.00 97.12 82 ALA A N 1
ATOM 606 C CA . ALA A 1 82 ? -1.780 3.903 -2.966 1.00 97.12 82 ALA A CA 1
ATOM 607 C C . ALA A 1 82 ? -3.285 3.613 -2.959 1.00 97.12 82 ALA A C 1
ATOM 609 O O . ALA A 1 82 ? -3.885 3.544 -1.885 1.00 97.12 82 ALA A O 1
ATOM 610 N N . LEU A 1 83 ? -3.892 3.411 -4.133 1.00 96.88 83 LEU A N 1
ATOM 611 C CA . LEU A 1 83 ? -5.295 3.008 -4.238 1.00 96.88 83 LEU A CA 1
ATOM 612 C C . LEU A 1 83 ? -5.525 1.639 -3.594 1.00 96.88 83 LEU A C 1
ATOM 614 O O . LEU A 1 83 ? -6.401 1.503 -2.741 1.00 96.88 83 LEU A O 1
ATOM 618 N N . ASP A 1 84 ? -4.707 0.653 -3.952 1.00 94.94 84 ASP A N 1
ATOM 619 C CA . ASP A 1 84 ? -4.811 -0.709 -3.434 1.00 94.94 84 ASP A CA 1
ATOM 620 C C . ASP A 1 84 ? -4.505 -0.768 -1.929 1.00 94.94 84 ASP A C 1
ATOM 622 O O . ASP A 1 84 ? -5.299 -1.283 -1.144 1.00 94.94 84 ASP A O 1
ATOM 626 N N . GLY A 1 85 ? -3.428 -0.113 -1.481 1.00 94.75 85 GLY A N 1
ATOM 627 C CA . GLY A 1 85 ? -3.090 0.007 -0.061 1.00 94.75 85 GLY A CA 1
ATOM 628 C C . GLY A 1 85 ? -4.162 0.735 0.755 1.00 94.75 85 GLY A C 1
ATOM 629 O O . GLY A 1 85 ? -4.454 0.348 1.888 1.00 94.75 85 GLY A O 1
ATOM 630 N N . GLY A 1 86 ? -4.806 1.754 0.182 1.00 96.50 86 GLY A N 1
ATOM 631 C CA . GLY A 1 86 ? -5.913 2.465 0.818 1.00 96.50 86 GLY A CA 1
ATOM 632 C C . GLY A 1 86 ? -7.167 1.600 0.960 1.00 96.50 86 GLY A C 1
ATOM 633 O O . GLY A 1 86 ? -7.756 1.538 2.042 1.00 96.50 86 GLY A O 1
ATOM 634 N N . ILE A 1 87 ? -7.556 0.892 -0.105 1.00 96.81 87 ILE A N 1
ATOM 635 C CA . ILE A 1 87 ? -8.696 -0.037 -0.095 1.00 96.81 87 ILE A CA 1
ATOM 636 C C . ILE A 1 87 ? -8.422 -1.198 0.868 1.00 96.81 87 ILE A C 1
ATOM 638 O O . ILE A 1 87 ? -9.256 -1.498 1.726 1.00 96.81 87 ILE A O 1
ATOM 642 N N . GLY A 1 88 ? -7.236 -1.801 0.790 1.00 95.81 88 GLY A N 1
ATOM 643 C CA . GLY A 1 88 ? -6.790 -2.860 1.688 1.00 95.81 88 GLY A CA 1
ATOM 644 C C . GLY A 1 88 ? -6.792 -2.413 3.148 1.00 95.81 88 GLY A C 1
ATOM 645 O O . GLY A 1 88 ? -7.321 -3.116 4.008 1.00 95.81 88 GLY A O 1
ATOM 646 N N . GLY A 1 89 ? -6.301 -1.206 3.436 1.00 95.62 89 GLY A N 1
ATOM 647 C CA . GLY A 1 89 ? -6.333 -0.629 4.779 1.00 95.62 89 GLY A CA 1
ATOM 648 C C . GLY A 1 89 ? -7.740 -0.357 5.303 1.00 95.62 89 GLY A C 1
ATOM 649 O O . GLY A 1 89 ? -8.003 -0.557 6.491 1.00 95.62 89 GLY A O 1
ATOM 650 N N . LEU A 1 90 ? -8.670 0.034 4.428 1.00 96.88 90 LEU A N 1
ATOM 651 C CA . LEU A 1 90 ? -10.071 0.234 4.794 1.00 96.88 90 LEU A CA 1
ATOM 652 C C . LEU A 1 90 ? -10.722 -1.098 5.170 1.00 96.88 90 LEU A C 1
ATOM 654 O O . LEU A 1 90 ? -11.313 -1.211 6.245 1.00 96.88 90 LEU A O 1
ATOM 658 N N . ILE A 1 91 ? -10.576 -2.109 4.311 1.00 97.38 91 ILE A N 1
ATOM 659 C CA . ILE A 1 91 ? -11.119 -3.454 4.534 1.00 97.38 91 ILE A CA 1
ATOM 660 C C . ILE A 1 91 ? -10.515 -4.059 5.805 1.00 97.38 91 ILE A C 1
ATOM 662 O O . ILE A 1 91 ? -11.252 -4.537 6.669 1.00 97.38 91 ILE A O 1
ATOM 666 N N . PHE A 1 92 ? -9.191 -3.980 5.963 1.00 95.75 92 PHE A N 1
ATOM 667 C CA . PHE A 1 92 ? -8.493 -4.495 7.137 1.00 95.75 92 PHE A CA 1
ATOM 668 C C . PHE A 1 92 ? -8.945 -3.792 8.418 1.00 95.75 92 PHE A C 1
ATOM 670 O O . PHE A 1 92 ? -9.264 -4.455 9.400 1.00 95.75 92 PHE A O 1
ATOM 677 N N . GLY A 1 93 ? -9.036 -2.459 8.415 1.00 95.25 93 GLY A N 1
ATOM 678 C CA . GLY A 1 93 ? -9.481 -1.691 9.577 1.00 95.25 93 GLY A CA 1
ATOM 679 C C . GLY A 1 93 ? -10.916 -2.016 9.993 1.00 95.25 93 GLY A C 1
ATOM 680 O O . GLY A 1 93 ? -11.205 -2.132 11.186 1.00 95.25 93 GLY A O 1
ATOM 681 N N . LEU A 1 94 ? -11.818 -2.205 9.024 1.00 94.44 94 LEU A N 1
ATOM 682 C CA . LEU A 1 94 ? -13.196 -2.627 9.283 1.00 94.44 94 LEU A CA 1
ATOM 683 C C . LEU A 1 94 ? -13.252 -4.041 9.869 1.00 94.44 94 LEU A C 1
ATOM 685 O O . LEU A 1 94 ? -13.929 -4.257 10.874 1.00 94.44 94 LEU A O 1
ATOM 689 N N . LEU A 1 95 ? -12.516 -4.980 9.274 1.00 94.56 95 LEU A N 1
ATOM 690 C CA . LEU A 1 95 ? -12.466 -6.370 9.715 1.00 94.56 95 LEU A CA 1
ATOM 691 C C . LEU A 1 95 ? -11.853 -6.493 11.117 1.00 94.56 95 LEU A C 1
ATOM 693 O O . LEU A 1 95 ? -12.427 -7.149 11.985 1.00 94.56 95 LEU A O 1
ATOM 697 N N . TYR A 1 96 ? -10.740 -5.799 11.366 1.00 93.31 96 TYR A N 1
ATOM 698 C CA . TYR A 1 96 ? -10.088 -5.740 12.673 1.00 93.31 96 TYR A CA 1
ATOM 699 C C . TYR A 1 96 ? -11.051 -5.219 13.741 1.00 93.31 96 TYR A C 1
ATOM 701 O O . TYR A 1 96 ? -11.252 -5.859 14.770 1.00 93.31 96 TYR A O 1
ATOM 709 N N . ASN A 1 97 ? -11.716 -4.092 13.476 1.00 92.62 97 ASN A N 1
ATOM 710 C CA . ASN A 1 97 ? -12.662 -3.501 14.420 1.00 92.62 97 ASN A CA 1
ATOM 711 C C . ASN A 1 97 ? -13.927 -4.347 14.613 1.00 92.62 97 ASN A C 1
ATOM 713 O O . ASN A 1 97 ? -14.561 -4.260 15.665 1.00 92.62 97 ASN A O 1
ATOM 717 N N . TRP A 1 98 ? -14.321 -5.152 13.624 1.00 90.38 98 TRP A N 1
ATOM 718 C CA . TRP A 1 98 ? -15.402 -6.121 13.781 1.00 90.38 98 TRP A CA 1
ATOM 719 C C . TRP A 1 98 ? -15.005 -7.242 14.746 1.00 90.38 98 TRP A C 1
ATOM 721 O O . TRP A 1 98 ? -15.738 -7.517 15.697 1.00 90.38 98 TRP A O 1
ATOM 731 N N . PHE A 1 99 ? -13.819 -7.825 14.567 1.00 88.75 99 PHE A N 1
ATOM 732 C CA . PHE A 1 99 ? -13.303 -8.852 15.470 1.00 88.75 99 PHE A CA 1
ATOM 733 C C . PHE A 1 99 ? -13.042 -8.318 16.881 1.00 88.75 99 PHE A C 1
ATOM 735 O O . PHE A 1 99 ? -13.475 -8.946 17.840 1.00 88.75 99 PHE A O 1
ATOM 742 N N . ALA A 1 100 ? -12.451 -7.129 17.019 1.00 87.69 100 ALA A N 1
ATOM 743 C CA . ALA A 1 100 ? -12.190 -6.484 18.311 1.00 87.69 100 ALA A CA 1
ATOM 744 C C . ALA A 1 100 ? -13.466 -6.075 19.077 1.00 87.69 100 ALA A C 1
ATOM 746 O O . ALA A 1 100 ? -13.414 -5.722 20.250 1.00 87.69 100 ALA A O 1
ATOM 747 N N . LYS A 1 101 ? -14.633 -6.059 18.417 1.00 82.94 101 LYS A N 1
ATOM 748 C CA . LYS A 1 101 ? -15.929 -5.899 19.098 1.00 82.94 101 LYS A CA 1
ATOM 749 C C . LYS A 1 101 ? -16.495 -7.222 19.597 1.00 82.94 101 LYS A C 1
ATOM 751 O O . LYS A 1 101 ? -17.323 -7.193 20.510 1.00 82.94 101 LYS A O 1
ATOM 756 N N . LYS A 1 102 ? -16.140 -8.319 18.926 1.00 79.31 102 LYS A N 1
ATOM 757 C CA . LYS A 1 102 ? -16.663 -9.665 19.162 1.00 79.31 102 LYS A CA 1
ATOM 758 C C . LYS A 1 102 ? -15.861 -10.414 20.228 1.00 79.31 102 LYS A C 1
ATOM 760 O O . LYS A 1 102 ? -16.468 -11.170 20.983 1.00 79.31 102 LYS A O 1
ATOM 765 N N . PHE A 1 103 ? -14.548 -10.212 20.256 1.00 74.62 103 PHE A N 1
ATOM 766 C CA . PHE A 1 103 ? -13.608 -10.760 21.234 1.00 74.62 103 PHE A CA 1
ATOM 767 C C . PHE A 1 103 ? -13.176 -9.674 22.218 1.00 74.62 103 PHE A C 1
ATOM 769 O O . PHE A 1 103 ? -12.983 -10.015 23.404 1.00 74.62 103 PHE A O 1
#

Sequence (103 aa):
MSSILLLGNIDFCYKVIAKGKLMVNIRALVISLAILCGASMIFLGWIAAYGWGEDIVNAISSVYIGYSPGFLGGLIGGFWGALDGGIGGLIFGLLYNWFAKKF